Protein AF-A0A8X6W730-F1 (afdb_monomer_lite)

Organism: Trichonephila clavipes (NCBI:txid2585209)

pLDDT: mean 85.74, std 14.87, range [36.28, 97.62]

Radius of gyration: 15.15 Å; chains: 1; bounding box: 36×20×40 Å

Foldseek 3Di:
DPVVVVVVCVVVVHPDFDEAEAEDAEPPVPDVDRDDPDCVLPPHHYPVVSVVVVVVCNVVSPRYAYVVRPNVPPVVVVD

Structure (mmCIF, N/CA/C/O backbone):
data_AF-A0A8X6W730-F1
#
_entry.id   AF-A0A8X6W730-F1
#
loop_
_atom_site.group_PDB
_atom_site.id
_atom_site.type_symbol
_atom_site.label_atom_id
_atom_site.label_alt_id
_atom_site.label_comp_id
_atom_site.label_asym_id
_atom_site.label_entity_id
_atom_site.label_seq_id
_atom_site.pdbx_PDB_ins_code
_atom_site.Cartn_x
_atom_site.Cartn_y
_atom_site.Cartn_z
_atom_site.occupancy
_atom_site.B_iso_or_equiv
_atom_site.auth_seq_id
_atom_site.auth_comp_id
_atom_site.auth_asym_id
_atom_site.auth_atom_id
_atom_site.pdbx_PDB_model_num
ATOM 1 N N . MET A 1 1 ? 2.161 5.534 9.215 1.00 74.75 1 MET A N 1
ATOM 2 C CA . MET A 1 1 ? 0.856 4.840 9.318 1.00 74.75 1 MET A CA 1
ATOM 3 C C . MET A 1 1 ? -0.223 5.843 9.701 1.00 74.75 1 MET A C 1
ATOM 5 O O . MET A 1 1 ? 0.125 6.916 10.177 1.00 74.75 1 MET A O 1
ATOM 9 N N . MET A 1 2 ? -1.507 5.517 9.512 1.00 86.31 2 MET A N 1
ATOM 10 C CA . MET A 1 2 ? -2.644 6.348 9.955 1.00 86.31 2 MET A CA 1
ATOM 11 C C . MET A 1 2 ? -2.932 6.195 11.463 1.00 86.31 2 MET A C 1
ATOM 13 O O . MET A 1 2 ? -4.041 5.863 11.867 1.00 86.31 2 MET A O 1
ATOM 17 N N . GLU A 1 3 ? -1.921 6.418 12.303 1.00 90.62 3 GLU A N 1
ATOM 18 C CA . GLU A 1 3 ? -2.001 6.192 13.757 1.00 90.62 3 GLU A CA 1
ATOM 19 C C . GLU A 1 3 ? -3.028 7.103 14.438 1.00 90.62 3 GLU A C 1
ATOM 21 O O . GLU A 1 3 ? -3.858 6.617 15.199 1.00 90.62 3 GLU A O 1
ATOM 26 N N . ALA A 1 4 ? -3.039 8.398 14.100 1.00 95.19 4 ALA A N 1
ATOM 27 C CA . ALA A 1 4 ? -3.994 9.353 14.664 1.00 95.19 4 ALA A CA 1
ATOM 28 C C . ALA A 1 4 ? -5.454 8.951 14.378 1.00 95.19 4 ALA A C 1
ATOM 30 O O . ALA A 1 4 ? -6.260 8.841 15.296 1.00 95.19 4 ALA A O 1
ATOM 31 N N . LEU A 1 5 ? -5.776 8.631 13.119 1.00 94.81 5 LEU A N 1
ATOM 32 C CA . LEU A 1 5 ? -7.122 8.198 12.731 1.00 94.81 5 LEU A CA 1
ATOM 33 C C . LEU A 1 5 ? -7.503 6.856 13.373 1.00 94.81 5 LEU A C 1
ATOM 35 O O . LEU A 1 5 ? -8.647 6.672 13.783 1.00 94.81 5 LEU A O 1
ATOM 39 N N . SER A 1 6 ? -6.554 5.920 13.470 1.00 93.94 6 SER A N 1
ATOM 40 C CA . SER A 1 6 ? -6.776 4.641 14.151 1.00 93.94 6 SER A CA 1
ATOM 41 C C . SER A 1 6 ? -7.171 4.851 15.611 1.00 93.94 6 SER A C 1
ATOM 43 O O . SER A 1 6 ? -8.077 4.183 16.106 1.00 93.94 6 SER A O 1
ATOM 45 N N . GLU A 1 7 ? -6.516 5.787 16.295 1.00 95.19 7 GLU A N 1
ATOM 46 C CA . GLU A 1 7 ? -6.796 6.093 17.694 1.00 95.19 7 GLU A CA 1
ATOM 47 C C . GLU A 1 7 ? -8.143 6.807 17.867 1.00 95.19 7 GLU A C 1
ATOM 49 O O . GLU A 1 7 ? -8.930 6.451 18.743 1.00 95.19 7 GLU A O 1
ATOM 54 N N . GLU A 1 8 ? -8.480 7.746 16.980 1.00 96.88 8 GLU A N 1
ATOM 55 C CA . GLU A 1 8 ? -9.797 8.395 16.966 1.00 96.88 8 GLU A CA 1
ATOM 56 C C . GLU A 1 8 ? -10.943 7.390 16.761 1.00 96.88 8 GLU A C 1
ATOM 58 O O . GLU A 1 8 ? -11.971 7.458 17.443 1.00 96.88 8 GLU A O 1
ATOM 63 N N . LEU A 1 9 ? -10.772 6.431 15.844 1.00 96.38 9 LEU A N 1
ATOM 64 C CA . LEU A 1 9 ? -11.744 5.363 15.601 1.00 96.38 9 LEU A CA 1
ATOM 65 C C . LEU A 1 9 ? -11.876 4.431 16.808 1.00 96.38 9 LEU A C 1
ATOM 67 O O . LEU A 1 9 ? -13.000 4.078 17.178 1.00 96.38 9 LEU A O 1
ATOM 71 N N . ARG A 1 10 ? -10.756 4.097 17.460 1.00 94.88 10 ARG A N 1
ATOM 72 C CA . ARG A 1 10 ? -10.730 3.297 18.690 1.00 94.88 10 ARG A CA 1
ATOM 73 C C . ARG A 1 10 ? -11.507 3.981 19.816 1.00 94.88 10 ARG A C 1
ATOM 75 O O . ARG A 1 10 ? -12.334 3.339 20.458 1.00 94.88 10 ARG A O 1
ATOM 82 N N . LEU A 1 11 ? -11.294 5.283 20.027 1.00 97.50 11 LEU A N 1
ATOM 83 C CA . LEU A 1 11 ? -12.007 6.073 21.042 1.00 97.50 11 LEU A CA 1
ATOM 84 C C . LEU A 1 11 ? -13.511 6.192 20.758 1.00 97.50 11 LEU A C 1
ATOM 86 O O . LEU A 1 11 ? -14.308 6.285 21.689 1.00 97.50 11 LEU A O 1
ATOM 90 N N . LYS A 1 12 ? -13.913 6.154 19.484 1.00 97.38 12 LYS A N 1
ATOM 91 C CA . LYS A 1 12 ? -15.323 6.126 19.065 1.00 97.38 12 LYS A CA 1
ATOM 92 C C . LYS A 1 12 ? -15.955 4.728 19.106 1.00 97.38 12 LYS A C 1
ATOM 94 O O . LYS A 1 12 ? -17.136 4.611 18.789 1.00 97.38 12 LYS A O 1
ATOM 99 N N . GLY A 1 13 ? -15.206 3.682 19.468 1.00 96.56 13 GLY A N 1
ATOM 100 C CA . GLY A 1 13 ? -15.693 2.298 19.474 1.00 96.56 13 GLY A CA 1
ATOM 101 C C . GLY A 1 13 ? -15.970 1.733 18.077 1.00 96.56 13 GLY A C 1
ATOM 102 O O . GLY A 1 13 ? -16.793 0.834 17.930 1.00 96.56 13 GLY A O 1
ATOM 103 N N . SER A 1 14 ? -15.325 2.278 17.041 1.00 96.12 14 SER A N 1
ATOM 104 C CA . SER A 1 14 ? -15.488 1.802 15.668 1.00 96.12 14 SER A CA 1
ATOM 105 C C . SER A 1 14 ? -14.764 0.473 15.453 1.00 96.12 14 SER A C 1
ATOM 107 O O . SER A 1 14 ? -13.628 0.303 15.887 1.00 96.12 14 SER A O 1
ATOM 109 N N . SER A 1 15 ? -15.402 -0.445 14.727 1.00 93.50 15 SER A N 1
ATOM 110 C CA . SER A 1 15 ? -14.810 -1.710 14.275 1.00 93.50 15 SER A CA 1
ATOM 111 C C . SER A 1 15 ? -14.184 -1.614 12.877 1.00 93.50 15 SER A C 1
ATOM 113 O O . SER A 1 15 ? -13.896 -2.637 12.260 1.00 93.50 15 SER A O 1
ATOM 115 N N . ASN A 1 16 ? -14.039 -0.403 12.329 1.00 94.25 16 ASN A N 1
ATOM 116 C CA . ASN A 1 16 ? -13.493 -0.209 10.990 1.00 94.25 16 ASN A CA 1
ATOM 117 C C . ASN A 1 16 ? -11.991 -0.494 10.962 1.00 94.25 16 ASN A C 1
ATOM 119 O O . ASN A 1 16 ? -11.220 0.111 11.705 1.00 94.25 16 ASN A O 1
ATOM 123 N N . GLN A 1 17 ? -11.585 -1.340 10.023 1.00 93.44 17 GLN A N 1
ATOM 124 C CA . GLN A 1 17 ? -10.187 -1.669 9.780 1.00 93.44 17 GLN A CA 1
ATOM 125 C C . GLN A 1 17 ? -9.566 -0.668 8.803 1.00 93.44 17 GLN A C 1
ATOM 127 O O . GLN A 1 17 ? -10.198 -0.246 7.831 1.00 93.44 17 GLN A O 1
ATOM 132 N N . LEU A 1 18 ? -8.313 -0.288 9.056 1.00 95.44 18 LEU A N 1
ATOM 133 C CA . LEU A 1 18 ? -7.551 0.620 8.202 1.00 95.44 18 LEU A CA 1
ATOM 134 C C . LEU A 1 18 ? -6.439 -0.144 7.477 1.00 95.44 18 LEU A C 1
ATOM 136 O O . LEU A 1 18 ? -5.625 -0.815 8.106 1.00 95.44 18 LEU A O 1
ATOM 140 N N . THR A 1 19 ? -6.358 0.033 6.159 1.00 94.69 19 THR A N 1
ATOM 141 C CA . THR A 1 19 ? -5.273 -0.496 5.323 1.00 94.69 19 THR A CA 1
ATOM 142 C C . THR A 1 19 ? -4.424 0.658 4.804 1.00 94.69 19 THR A C 1
ATOM 144 O O . THR A 1 19 ? -4.897 1.491 4.032 1.00 94.69 19 THR A O 1
ATOM 147 N N . THR A 1 20 ? -3.147 0.707 5.191 1.00 94.88 20 THR A N 1
ATOM 148 C CA . THR A 1 20 ? -2.194 1.702 4.675 1.00 94.88 20 THR A CA 1
ATOM 149 C C . THR A 1 20 ? -1.512 1.178 3.410 1.00 94.88 20 THR A C 1
ATOM 151 O O . THR A 1 20 ? -0.806 0.171 3.450 1.00 94.88 20 THR A O 1
ATOM 154 N N . ILE A 1 21 ? -1.669 1.888 2.291 1.00 93.81 21 ILE A N 1
ATOM 155 C CA . ILE A 1 21 ? -0.974 1.585 1.033 1.00 93.81 21 ILE A CA 1
ATOM 156 C C . ILE A 1 21 ? 0.265 2.474 0.896 1.00 93.81 21 ILE A C 1
ATOM 158 O O . ILE A 1 21 ? 0.172 3.698 0.952 1.00 93.81 21 ILE A O 1
ATOM 162 N N . CYS A 1 22 ? 1.419 1.856 0.663 1.00 92.25 22 CYS A N 1
ATOM 163 C CA . CYS A 1 22 ? 2.700 2.515 0.429 1.00 92.25 22 CYS A CA 1
ATOM 164 C C . CYS A 1 22 ? 3.134 2.306 -1.035 1.00 92.25 22 CYS A C 1
ATOM 166 O O . CYS A 1 22 ? 3.808 1.315 -1.342 1.00 92.25 22 CYS A O 1
ATOM 168 N N . PRO A 1 23 ? 2.739 3.192 -1.966 1.00 90.38 23 PRO A N 1
ATOM 169 C CA . PRO A 1 23 ? 3.156 3.096 -3.359 1.00 90.38 23 PRO A CA 1
ATOM 170 C C . PRO A 1 23 ? 4.631 3.491 -3.497 1.00 90.38 23 PRO A C 1
ATOM 172 O O . PRO A 1 23 ? 4.988 4.638 -3.246 1.00 90.38 23 PRO A O 1
ATOM 175 N N . LEU A 1 24 ? 5.491 2.546 -3.885 1.00 88.56 24 LEU A N 1
ATOM 176 C CA . LEU A 1 24 ? 6.916 2.807 -4.114 1.00 88.56 24 LEU A CA 1
ATOM 177 C C . LEU A 1 24 ? 7.173 3.105 -5.590 1.00 88.56 24 LEU A C 1
ATOM 179 O O . LEU A 1 24 ? 7.701 4.155 -5.940 1.00 88.56 24 LEU A O 1
ATOM 183 N N . THR A 1 25 ? 6.772 2.182 -6.464 1.00 88.69 25 THR A N 1
ATOM 184 C CA . THR A 1 25 ? 7.041 2.252 -7.905 1.00 88.69 25 THR A CA 1
ATOM 185 C C . THR A 1 25 ? 5.783 1.881 -8.681 1.00 88.69 25 THR A C 1
ATOM 187 O O . THR A 1 25 ? 5.583 0.731 -9.068 1.00 88.69 25 THR A O 1
ATOM 190 N N . VAL A 1 26 ? 4.911 2.870 -8.900 1.00 91.94 26 VAL A N 1
ATOM 191 C CA . VAL A 1 26 ? 3.674 2.723 -9.681 1.00 91.94 26 VAL A CA 1
ATOM 192 C C . VAL A 1 26 ? 3.728 3.660 -10.881 1.00 91.94 26 VAL A C 1
ATOM 194 O O . VAL A 1 26 ? 3.889 4.868 -10.717 1.00 91.94 26 VAL A O 1
ATOM 197 N N . ASN A 1 27 ? 3.576 3.117 -12.086 1.00 92.56 27 ASN A N 1
ATOM 198 C CA . ASN A 1 27 ? 3.419 3.929 -13.283 1.00 92.56 27 ASN A CA 1
ATOM 199 C C . ASN A 1 27 ? 1.971 4.411 -13.373 1.00 92.56 27 ASN A C 1
ATOM 201 O O . ASN A 1 27 ? 1.097 3.673 -13.822 1.00 92.56 27 ASN A O 1
ATOM 205 N N . THR A 1 28 ? 1.736 5.646 -12.940 1.00 91.12 28 THR A N 1
ATOM 206 C CA . THR A 1 28 ? 0.436 6.329 -13.007 1.00 91.12 28 THR A CA 1
ATOM 207 C C . THR A 1 28 ? 0.233 7.124 -14.297 1.00 91.12 28 THR A C 1
ATOM 209 O O . THR A 1 28 ? -0.805 7.756 -14.459 1.00 91.12 28 THR A O 1
ATOM 212 N N . GLY A 1 29 ? 1.226 7.155 -15.193 1.00 89.25 29 GLY A N 1
ATOM 213 C CA . GLY A 1 29 ? 1.251 8.057 -16.347 1.00 89.25 29 GLY A CA 1
ATOM 214 C C . GLY A 1 29 ? 1.631 9.507 -16.014 1.00 89.25 29 GLY A C 1
ATOM 215 O O . GLY A 1 29 ? 1.809 10.302 -16.932 1.00 89.25 29 GLY A O 1
ATOM 216 N N . LEU A 1 30 ? 1.815 9.860 -14.731 1.00 89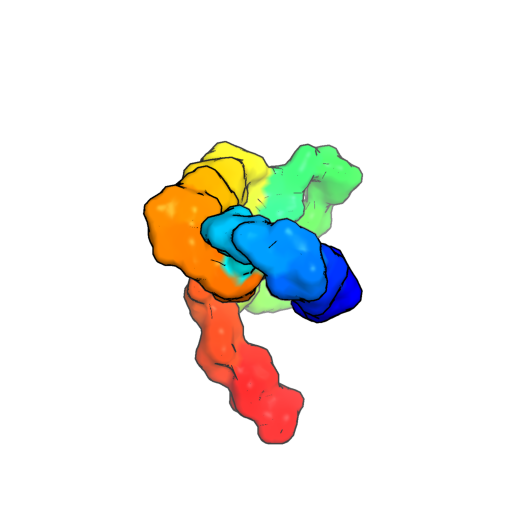.12 30 LEU A N 1
ATOM 217 C CA . LEU A 1 30 ? 2.250 11.206 -14.322 1.00 89.12 30 LEU A CA 1
ATOM 218 C C . LEU A 1 30 ? 3.707 11.493 -14.702 1.00 89.12 30 LEU A C 1
ATOM 220 O O . LEU A 1 30 ? 4.051 12.621 -15.043 1.00 89.12 30 LEU A O 1
ATOM 224 N N . ASN A 1 31 ? 4.564 10.472 -14.648 1.00 84.81 31 ASN A N 1
ATOM 225 C CA . ASN A 1 31 ? 5.945 10.550 -15.104 1.00 84.81 31 ASN A CA 1
ATOM 226 C C . ASN A 1 31 ? 6.120 9.660 -16.340 1.00 84.81 31 ASN A C 1
ATOM 228 O O . ASN A 1 31 ? 6.104 8.430 -16.245 1.00 84.81 31 ASN A O 1
ATOM 232 N N . GLN A 1 32 ? 6.311 10.306 -17.491 1.00 79.00 32 GLN A N 1
ATOM 233 C CA . GLN A 1 32 ? 6.408 9.660 -18.803 1.00 79.00 32 GLN A CA 1
ATOM 234 C C . GLN A 1 32 ? 7.633 8.738 -18.929 1.00 79.00 32 GLN A C 1
ATOM 236 O O . GLN A 1 32 ? 7.596 7.791 -19.704 1.00 79.00 32 GLN A O 1
ATOM 241 N N . ASN A 1 33 ? 8.681 8.966 -18.127 1.00 81.56 33 ASN A N 1
ATOM 242 C CA . ASN A 1 33 ? 9.930 8.199 -18.136 1.00 81.56 33 ASN A CA 1
ATOM 243 C C . ASN A 1 33 ? 10.246 7.636 -16.743 1.00 81.56 33 ASN A C 1
ATOM 245 O O . ASN A 1 33 ? 11.351 7.790 -16.216 1.00 81.56 33 ASN A O 1
ATOM 249 N N . THR A 1 34 ? 9.257 7.007 -16.106 1.00 79.81 34 THR A N 1
ATOM 250 C CA . THR A 1 34 ? 9.470 6.362 -14.804 1.00 79.81 34 THR A CA 1
ATOM 251 C C . THR A 1 34 ? 10.489 5.229 -14.950 1.00 79.81 34 THR A C 1
ATOM 253 O O . THR A 1 34 ? 10.268 4.283 -15.701 1.00 79.81 34 THR A O 1
ATOM 256 N N . THR A 1 35 ? 11.601 5.306 -14.219 1.00 83.31 35 THR A N 1
ATOM 257 C CA . THR A 1 35 ? 12.665 4.291 -14.219 1.00 83.31 35 THR A CA 1
ATOM 258 C C . THR A 1 35 ? 13.039 3.907 -12.793 1.00 83.31 35 THR A C 1
ATOM 260 O O . THR A 1 35 ? 12.836 4.669 -11.847 1.00 83.31 35 THR A O 1
ATOM 263 N N . THR A 1 36 ? 13.590 2.708 -12.625 1.00 84.81 36 THR A N 1
ATOM 264 C CA . THR A 1 36 ? 14.147 2.238 -11.353 1.00 84.81 36 THR A CA 1
ATOM 265 C C . THR A 1 36 ? 15.567 1.751 -11.595 1.00 84.81 36 THR A C 1
ATOM 267 O O . THR A 1 36 ? 15.848 1.148 -12.626 1.00 84.81 36 THR A O 1
ATOM 270 N N . ARG A 1 37 ? 16.487 2.017 -10.657 1.00 79.31 37 ARG A N 1
ATOM 271 C CA . ARG A 1 37 ? 17.907 1.647 -10.827 1.00 79.31 37 ARG A CA 1
ATOM 272 C C . ARG A 1 37 ? 18.119 0.137 -10.968 1.00 79.31 37 ARG A C 1
ATOM 274 O O . ARG A 1 37 ? 19.008 -0.285 -11.693 1.00 79.31 37 ARG A O 1
ATOM 281 N N . CYS A 1 38 ? 17.293 -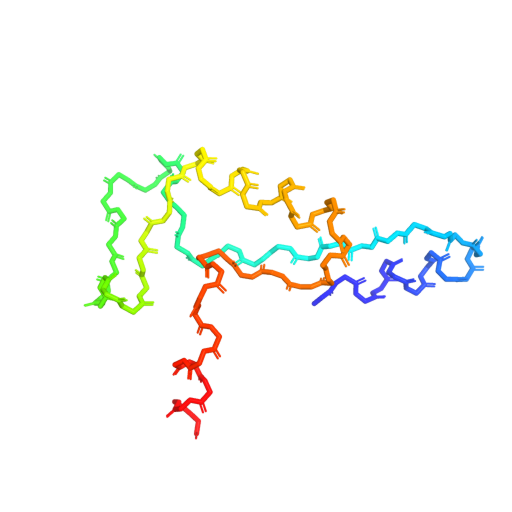0.657 -10.289 1.00 79.69 38 CYS A N 1
ATOM 282 C CA . CYS A 1 38 ? 17.347 -2.116 -10.312 1.00 79.69 38 CYS A CA 1
ATOM 283 C C . CYS A 1 38 ? 15.931 -2.669 -10.505 1.00 79.69 38 CYS A C 1
ATOM 285 O O . CYS A 1 38 ? 15.247 -2.968 -9.525 1.00 79.69 38 CYS A O 1
ATOM 287 N N . SER A 1 39 ? 15.474 -2.810 -11.751 1.00 80.25 39 SER A N 1
ATOM 288 C CA . SER A 1 39 ? 14.092 -3.223 -12.058 1.00 80.25 39 SER A CA 1
ATOM 289 C C . SER A 1 39 ? 13.736 -4.634 -11.589 1.00 80.25 39 SER A C 1
ATOM 291 O O . SER A 1 39 ? 12.564 -4.923 -11.375 1.00 80.25 39 SER A O 1
ATOM 293 N N . TRP A 1 40 ? 14.734 -5.492 -11.361 1.00 77.50 40 TRP A N 1
ATOM 294 C CA . TRP A 1 40 ? 14.528 -6.807 -10.748 1.00 77.50 40 TRP A CA 1
ATOM 295 C C . TRP A 1 40 ? 14.150 -6.720 -9.259 1.00 77.50 40 TRP A C 1
ATOM 297 O O . TRP A 1 40 ? 13.352 -7.520 -8.781 1.00 77.50 40 TRP A O 1
ATOM 307 N N . ILE A 1 41 ? 14.684 -5.727 -8.538 1.00 78.44 41 ILE A N 1
ATOM 308 C CA . ILE A 1 41 ? 14.431 -5.522 -7.101 1.00 78.44 41 ILE A CA 1
ATOM 309 C C . ILE A 1 41 ? 13.203 -4.630 -6.893 1.00 78.44 41 ILE A C 1
ATOM 311 O O . ILE A 1 41 ? 12.369 -4.899 -6.032 1.00 78.44 41 ILE A O 1
ATOM 315 N N . MET A 1 42 ? 13.082 -3.569 -7.692 1.00 81.12 42 MET A N 1
ATOM 316 C CA . MET A 1 42 ? 11.989 -2.599 -7.632 1.00 81.12 42 MET A CA 1
ATOM 317 C C . MET A 1 42 ? 11.292 -2.520 -8.992 1.00 81.12 42 MET A C 1
ATOM 319 O O . MET A 1 42 ? 11.565 -1.600 -9.774 1.00 81.12 42 MET A O 1
ATOM 323 N N . PRO A 1 43 ? 10.428 -3.496 -9.316 1.00 87.00 43 PRO A N 1
ATOM 324 C CA . PRO A 1 43 ? 9.664 -3.454 -10.550 1.00 87.00 43 PRO A CA 1
ATOM 325 C C . PRO A 1 43 ? 8.626 -2.331 -10.496 1.00 87.00 43 PRO A C 1
ATOM 327 O O . PRO A 1 43 ? 8.053 -2.026 -9.447 1.00 87.00 43 PRO A O 1
ATOM 330 N N . ILE A 1 44 ? 8.379 -1.706 -11.644 1.00 90.56 44 ILE A N 1
ATOM 331 C CA . ILE A 1 44 ? 7.348 -0.679 -11.780 1.00 90.56 44 ILE A CA 1
ATOM 332 C C . ILE A 1 44 ? 6.013 -1.377 -12.037 1.00 90.56 44 ILE A C 1
ATOM 334 O O . ILE A 1 44 ? 5.884 -2.156 -12.977 1.00 90.56 44 ILE A O 1
ATOM 338 N N . VAL A 1 45 ? 5.023 -1.098 -11.196 1.00 91.69 45 VAL A N 1
ATOM 339 C CA . VAL A 1 45 ? 3.684 -1.689 -11.277 1.00 91.69 45 VAL A CA 1
ATOM 340 C C . VAL A 1 45 ? 2.777 -0.784 -12.109 1.00 91.69 45 VAL A C 1
ATOM 342 O O . VAL A 1 45 ? 2.753 0.425 -11.893 1.00 91.69 45 VAL A O 1
ATOM 345 N N . GLY A 1 46 ? 2.013 -1.344 -13.048 1.00 93.50 46 GLY A N 1
ATOM 346 C CA . GLY A 1 46 ? 0.984 -0.590 -13.775 1.00 93.50 46 GLY A CA 1
ATOM 347 C C . GLY A 1 46 ? -0.230 -0.259 -12.897 1.00 93.50 46 GLY A C 1
ATOM 348 O O . GLY A 1 46 ? -0.494 -0.949 -11.910 1.00 93.50 46 GLY A O 1
ATOM 349 N N . VAL A 1 47 ? -1.002 0.772 -13.258 1.00 94.69 47 VAL A N 1
ATOM 350 C CA . VAL A 1 47 ? -2.190 1.200 -12.485 1.00 94.69 47 VAL A CA 1
ATOM 351 C C . VAL A 1 47 ? -3.209 0.083 -12.242 1.00 94.69 47 VAL A C 1
ATOM 353 O O . VAL A 1 47 ? -3.759 -0.008 -11.147 1.00 94.69 47 VAL A O 1
ATOM 356 N N . GLU A 1 48 ? -3.429 -0.804 -13.214 1.00 96.06 48 GLU A N 1
ATOM 357 C CA . GLU A 1 48 ? -4.380 -1.913 -13.077 1.00 96.06 48 GLU A CA 1
ATOM 358 C C . GLU A 1 48 ? -3.928 -2.940 -12.032 1.00 96.06 48 GLU A C 1
ATOM 360 O O . GLU A 1 48 ? -4.715 -3.368 -11.187 1.00 96.06 48 GLU A O 1
ATOM 365 N N . ASP A 1 49 ? -2.645 -3.312 -12.045 1.00 94.31 49 ASP A N 1
ATOM 366 C CA . ASP A 1 49 ? -2.073 -4.229 -11.057 1.00 94.31 49 ASP A CA 1
ATOM 367 C C . ASP A 1 49 ? -1.985 -3.599 -9.671 1.00 94.31 49 ASP A C 1
ATOM 369 O O . ASP A 1 49 ? -2.197 -4.285 -8.667 1.00 94.31 49 ASP A O 1
ATOM 373 N N . ALA A 1 50 ? -1.692 -2.300 -9.600 1.00 94.75 50 ALA A N 1
ATOM 374 C CA . ALA A 1 50 ? -1.724 -1.548 -8.355 1.00 94.75 50 ALA A CA 1
ATOM 375 C C . ALA A 1 50 ? -3.140 -1.568 -7.759 1.00 94.75 50 ALA A C 1
ATOM 377 O O . ALA A 1 50 ? -3.309 -1.957 -6.603 1.00 94.75 50 ALA A O 1
ATOM 378 N N . ALA A 1 51 ? -4.166 -1.259 -8.558 1.00 96.38 51 ALA A N 1
ATOM 379 C CA . ALA A 1 51 ? -5.562 -1.302 -8.130 1.00 96.38 51 ALA A CA 1
ATOM 380 C C . ALA A 1 51 ? -5.978 -2.706 -7.659 1.00 96.38 51 ALA A C 1
ATOM 382 O O . ALA A 1 51 ? -6.535 -2.849 -6.568 1.00 96.38 51 ALA A O 1
ATOM 383 N N . ARG A 1 52 ? -5.632 -3.759 -8.418 1.00 96.44 52 ARG A N 1
ATOM 384 C CA . ARG A 1 52 ? -5.861 -5.158 -8.010 1.00 96.44 52 ARG A CA 1
ATOM 385 C C . ARG A 1 52 ? -5.221 -5.465 -6.656 1.00 96.44 52 ARG A C 1
ATOM 387 O O . ARG A 1 52 ? -5.864 -6.058 -5.788 1.00 96.44 52 ARG A O 1
ATOM 394 N N . GLN A 1 53 ? -3.970 -5.055 -6.449 1.00 94.81 53 GLN A N 1
ATOM 395 C CA . GLN A 1 53 ? -3.252 -5.290 -5.195 1.00 94.81 53 GLN A CA 1
ATOM 396 C C . GLN A 1 53 ? -3.863 -4.537 -4.009 1.00 94.81 53 GLN A C 1
ATOM 398 O O . GLN A 1 53 ? -3.939 -5.134 -2.931 1.00 94.81 53 GLN A O 1
ATOM 403 N N . ILE A 1 54 ? -4.312 -3.293 -4.213 1.00 96.12 54 ILE A N 1
ATOM 404 C CA . ILE A 1 54 ? -4.971 -2.447 -3.204 1.00 96.12 54 ILE A CA 1
ATOM 405 C C . ILE A 1 54 ? -6.310 -3.052 -2.787 1.00 96.12 54 ILE A C 1
ATOM 407 O O . ILE A 1 54 ? -6.511 -3.324 -1.608 1.00 96.12 54 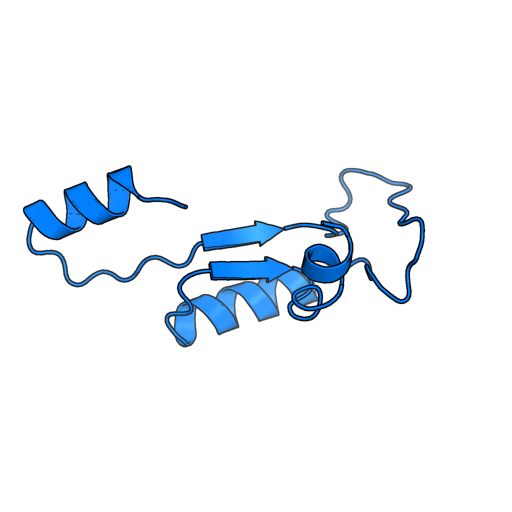ILE A O 1
ATOM 411 N N . VAL A 1 55 ? -7.203 -3.340 -3.739 1.00 97.62 55 VAL A N 1
ATOM 412 C CA . VAL A 1 55 ? -8.517 -3.939 -3.438 1.00 97.62 55 VAL A CA 1
ATOM 413 C C . VAL A 1 55 ? -8.341 -5.279 -2.729 1.00 97.62 55 VAL A C 1
ATOM 415 O O . VAL A 1 55 ? -9.022 -5.582 -1.752 1.00 97.62 55 VAL A O 1
ATOM 418 N N . SER A 1 56 ? -7.374 -6.077 -3.181 1.00 96.75 56 SER A N 1
ATOM 419 C CA . SER A 1 56 ? -7.034 -7.340 -2.540 1.00 96.75 56 SER A CA 1
ATOM 420 C C . SER A 1 56 ? -6.470 -7.161 -1.124 1.00 96.75 56 SER A C 1
ATOM 422 O O . SER A 1 56 ? -6.621 -8.060 -0.307 1.00 96.75 56 SER A O 1
ATOM 424 N N . ALA A 1 57 ? -5.775 -6.060 -0.826 1.00 95.69 57 ALA A N 1
ATOM 425 C CA . ALA A 1 57 ? -5.267 -5.749 0.512 1.00 95.69 57 ALA A CA 1
ATOM 426 C C . ALA A 1 57 ? -6.385 -5.340 1.471 1.00 95.69 57 ALA A C 1
ATOM 428 O O . ALA A 1 57 ? -6.488 -5.903 2.554 1.00 95.69 57 ALA A O 1
ATOM 429 N N . ILE A 1 58 ? -7.279 -4.462 1.012 1.00 96.69 58 ILE A N 1
ATOM 430 C CA . ILE A 1 58 ? -8.466 -4.037 1.761 1.00 96.69 58 ILE A CA 1
ATOM 431 C C . ILE A 1 58 ? -9.326 -5.254 2.127 1.00 96.69 58 ILE A C 1
ATOM 433 O O . ILE A 1 58 ? -9.703 -5.423 3.279 1.00 96.69 58 ILE A O 1
ATOM 437 N N . ARG A 1 59 ? -9.580 -6.159 1.169 1.00 97.50 59 ARG A N 1
ATOM 438 C CA . ARG A 1 59 ? -10.377 -7.380 1.402 1.00 97.50 59 ARG A CA 1
ATOM 439 C C . ARG A 1 59 ? -9.755 -8.372 2.386 1.00 97.50 59 ARG A C 1
ATOM 441 O O . ARG A 1 59 ? -10.477 -9.220 2.897 1.00 97.50 59 ARG A O 1
ATOM 448 N N . ARG A 1 60 ? -8.434 -8.331 2.573 1.00 96.12 60 ARG A N 1
ATOM 449 C CA . ARG A 1 60 ? -7.721 -9.160 3.556 1.00 96.12 60 ARG A CA 1
ATOM 450 C C . ARG A 1 60 ? -7.516 -8.449 4.890 1.00 96.12 60 ARG A C 1
ATOM 452 O O . ARG A 1 60 ? -6.942 -9.055 5.783 1.00 96.12 60 ARG A O 1
ATOM 459 N N . GLU A 1 61 ? -7.948 -7.193 4.998 1.00 95.44 61 GLU A N 1
ATOM 460 C CA . GLU A 1 61 ? -7.661 -6.335 6.149 1.00 95.44 61 GLU A CA 1
ATOM 461 C C . GLU A 1 61 ? -6.150 -6.233 6.425 1.00 95.44 61 GLU A C 1
ATOM 463 O O . GLU A 1 61 ? -5.704 -6.177 7.569 1.00 95.44 61 GLU A O 1
ATOM 468 N N . ASP A 1 62 ? -5.337 -6.212 5.359 1.00 93.62 62 ASP A N 1
ATOM 469 C CA . ASP A 1 62 ? -3.892 -6.042 5.501 1.00 93.62 62 ASP A CA 1
ATOM 470 C C . ASP A 1 62 ? -3.623 -4.661 6.141 1.00 93.62 62 ASP A C 1
ATOM 472 O O . ASP A 1 62 ? -4.099 -3.637 5.647 1.00 93.62 62 ASP A O 1
ATOM 476 N N . PHE A 1 63 ? -2.838 -4.608 7.221 1.00 91.25 63 PHE A N 1
ATOM 477 C CA . PHE A 1 63 ? -2.575 -3.358 7.950 1.00 91.25 63 PHE A CA 1
ATOM 478 C C . PHE A 1 63 ? -1.691 -2.376 7.160 1.00 91.25 63 PHE A C 1
ATOM 480 O O . PHE A 1 63 ? -1.966 -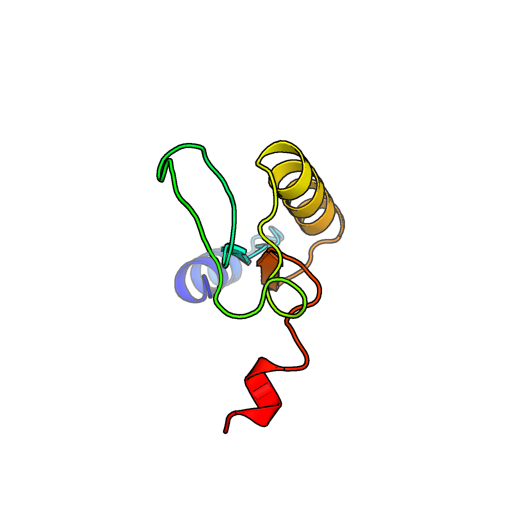1.174 7.080 1.00 91.25 63 PHE A O 1
ATOM 487 N N . ILE A 1 64 ? -0.632 -2.892 6.532 1.00 91.75 64 ILE A N 1
ATOM 488 C CA . ILE A 1 64 ? 0.301 -2.121 5.708 1.00 91.75 64 ILE A CA 1
ATOM 489 C C . ILE A 1 64 ? 0.735 -2.936 4.492 1.00 91.75 64 ILE A C 1
ATOM 491 O O . ILE A 1 64 ? 1.109 -4.102 4.609 1.00 91.75 64 ILE A O 1
ATOM 495 N N . VAL A 1 65 ? 0.689 -2.322 3.311 1.00 91.62 65 VAL A N 1
ATOM 496 C CA . VAL A 1 65 ? 1.035 -2.975 2.045 1.00 91.62 65 VAL A CA 1
ATOM 497 C C . VAL A 1 65 ? 1.867 -2.043 1.184 1.00 91.62 65 VAL A C 1
ATOM 499 O O . VAL A 1 65 ? 1.456 -0.924 0.891 1.00 91.62 65 VAL A O 1
ATOM 502 N N . THR A 1 66 ? 3.018 -2.521 0.720 1.00 91.75 66 THR A N 1
ATOM 503 C CA . T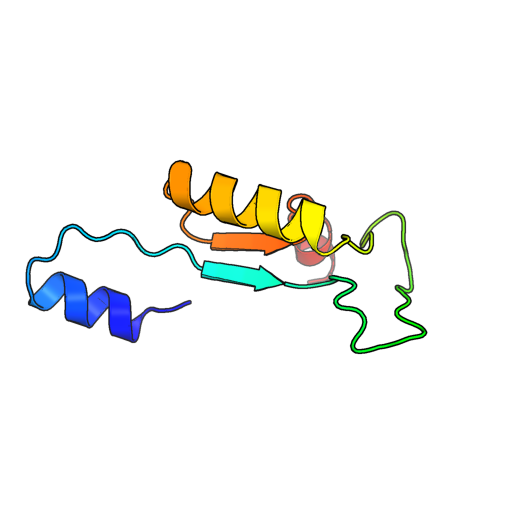HR A 1 66 ? 3.818 -1.826 -0.291 1.00 91.75 66 THR A CA 1
ATOM 504 C C . THR A 1 66 ? 3.382 -2.213 -1.703 1.00 91.75 66 THR A C 1
ATOM 506 O O . THR A 1 66 ? 2.910 -3.326 -1.944 1.00 91.75 66 THR A O 1
ATOM 509 N N . LEU A 1 67 ? 3.556 -1.300 -2.660 1.00 90.88 67 LEU A N 1
ATOM 510 C CA . LEU A 1 67 ? 3.413 -1.591 -4.087 1.00 90.88 67 LEU A CA 1
ATOM 511 C C . LEU A 1 67 ? 4.756 -1.349 -4.782 1.00 90.88 67 LEU A C 1
ATOM 513 O O . LEU A 1 67 ? 5.200 -0.197 -4.812 1.00 90.88 67 LEU A O 1
ATOM 517 N N . PRO A 1 68 ? 5.391 -2.384 -5.360 1.00 87.56 68 PRO A N 1
ATOM 518 C CA . PRO A 1 68 ? 4.984 -3.799 -5.416 1.00 87.56 68 PRO A CA 1
ATOM 519 C C . PRO A 1 68 ? 5.099 -4.549 -4.072 1.00 87.56 68 PRO A C 1
ATOM 521 O O . PRO A 1 68 ? 6.034 -4.333 -3.302 1.00 87.56 68 PRO A O 1
ATOM 524 N N . LYS A 1 69 ? 4.202 -5.524 -3.847 1.00 76.56 69 LYS A N 1
ATOM 525 C CA . LYS A 1 69 ? 4.074 -6.313 -2.598 1.00 76.56 69 LYS A CA 1
ATOM 526 C C . LYS A 1 69 ? 5.316 -7.078 -2.110 1.00 76.56 69 LYS A C 1
ATOM 528 O O . LYS A 1 69 ? 5.318 -7.548 -0.979 1.00 76.56 69 LYS A O 1
ATOM 533 N N . ARG A 1 70 ? 6.356 -7.262 -2.932 1.00 65.94 70 ARG A N 1
ATOM 534 C CA . ARG A 1 70 ? 7.504 -8.152 -2.635 1.00 65.94 70 ARG A CA 1
ATOM 535 C C . ARG A 1 70 ? 8.811 -7.439 -2.250 1.00 65.94 70 ARG A C 1
ATOM 537 O O . ARG A 1 70 ? 9.822 -8.108 -2.087 1.00 65.94 70 ARG A O 1
ATOM 544 N N . ILE A 1 71 ? 8.809 -6.118 -2.044 1.00 64.06 71 ILE A N 1
ATOM 545 C CA . ILE A 1 71 ? 10.035 -5.354 -1.696 1.00 64.06 71 ILE A CA 1
ATOM 546 C C . ILE A 1 71 ? 10.485 -5.538 -0.223 1.00 64.06 71 ILE A C 1
ATOM 548 O O . ILE A 1 71 ? 11.541 -5.054 0.176 1.00 64.06 71 ILE A O 1
ATOM 552 N N . HIS A 1 72 ? 9.743 -6.283 0.602 1.00 53.03 72 HIS A N 1
ATOM 553 C CA . HIS A 1 72 ? 9.964 -6.335 2.054 1.00 53.03 72 HIS A CA 1
ATOM 554 C C . HIS A 1 72 ? 11.365 -6.821 2.500 1.00 53.03 72 HIS A C 1
ATOM 556 O O . HIS A 1 72 ? 11.826 -6.408 3.558 1.00 53.03 72 HIS A O 1
ATOM 562 N N . PHE A 1 73 ? 12.086 -7.623 1.705 1.00 50.00 73 PHE A N 1
ATOM 563 C CA . PHE A 1 73 ? 13.350 -8.232 2.156 1.00 50.00 73 PHE A CA 1
ATOM 564 C C . PHE A 1 73 ? 14.637 -7.462 1.824 1.00 50.00 73 PHE A C 1
ATOM 566 O O . PHE A 1 73 ? 15.629 -7.629 2.528 1.00 50.00 73 PHE A O 1
ATOM 573 N N . THR A 1 74 ? 14.668 -6.598 0.807 1.00 50.19 74 THR A N 1
ATOM 574 C CA . THR A 1 74 ? 15.926 -5.932 0.407 1.00 50.19 74 THR A CA 1
ATOM 575 C C . THR A 1 74 ? 16.173 -4.608 1.122 1.00 50.19 74 THR A C 1
ATOM 577 O O . THR A 1 74 ? 17.322 -4.201 1.252 1.00 50.19 74 THR A O 1
ATOM 580 N N . LEU A 1 75 ? 15.127 -3.938 1.620 1.00 51.25 75 LEU A N 1
ATOM 581 C CA . LEU A 1 75 ? 15.286 -2.659 2.325 1.00 51.25 75 LEU A CA 1
ATOM 582 C C . LEU A 1 75 ? 15.874 -2.837 3.740 1.00 51.25 75 LEU A C 1
ATOM 584 O O . LEU A 1 75 ? 16.571 -1.950 4.222 1.00 51.25 75 LEU A O 1
ATOM 588 N N . CYS A 1 76 ? 15.636 -3.987 4.386 1.00 47.12 76 CYS A N 1
ATOM 589 C CA . CYS A 1 76 ? 16.206 -4.305 5.702 1.00 47.12 76 CYS A CA 1
ATOM 590 C C . CYS A 1 76 ? 17.692 -4.700 5.654 1.00 47.12 76 CYS A C 1
ATOM 592 O O . CYS A 1 76 ? 18.350 -4.624 6.681 1.00 47.12 76 CYS A O 1
ATOM 594 N N . LEU A 1 77 ? 18.233 -5.082 4.490 1.00 43.50 77 LEU A N 1
ATOM 595 C CA . LEU A 1 77 ? 19.661 -5.404 4.314 1.00 43.50 77 LEU A CA 1
ATOM 596 C C . LEU A 1 77 ? 20.528 -4.171 3.999 1.00 43.50 77 LEU A C 1
ATOM 598 O O . LEU A 1 77 ? 21.736 -4.297 3.828 1.00 43.50 77 LEU A O 1
ATOM 602 N N . ALA A 1 78 ? 19.916 -2.989 3.895 1.00 44.66 78 ALA A N 1
ATOM 603 C CA . ALA A 1 78 ? 20.595 -1.719 3.638 1.00 44.66 78 ALA A CA 1
ATOM 604 C C . ALA A 1 78 ? 20.724 -0.841 4.902 1.00 44.66 78 ALA A C 1
ATOM 606 O O . ALA A 1 78 ? 20.930 0.368 4.783 1.00 44.66 78 ALA A O 1
ATOM 607 N N . ARG A 1 79 ? 20.566 -1.430 6.096 1.00 36.28 79 ARG A N 1
ATOM 608 C CA . ARG A 1 79 ? 20.830 -0.793 7.391 1.00 36.28 79 ARG A CA 1
ATOM 609 C C . ARG A 1 79 ? 21.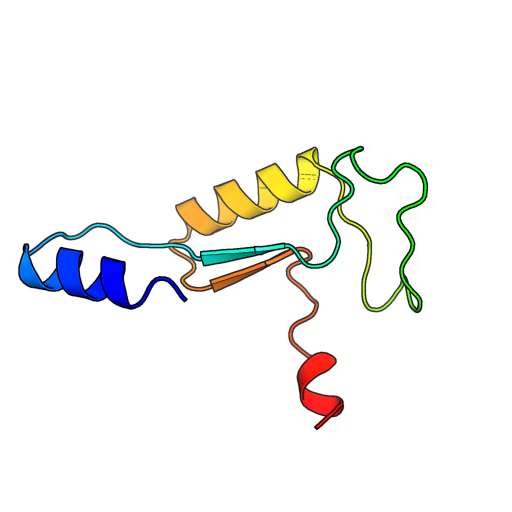955 -1.501 8.122 1.00 36.28 79 ARG A C 1
ATOM 611 O O . ARG A 1 79 ? 21.892 -2.745 8.191 1.00 36.28 79 ARG A O 1
#

Secondary structure (DSSP, 8-state):
--HHHHHHHHHTT------EEEESSEE-SSSTT---S-TTTSPPEEHHHHHHHHHHHHTTT-SEEEESTTGGGTSGGG-

Sequence (79 aa):
MMEALSEELRLKGSSNQLTTICPLTVNTGLNQNTTTRCSWIMPIVGVEDAARQIVSAIRREDFIVTLPKRIHFTLCLAR